Protein AF-A0AAJ0BQE2-F1 (afdb_monomer_lite)

Structure (mmCIF, N/CA/C/O backbone):
data_AF-A0AAJ0BQE2-F1
#
_entry.id   AF-A0AAJ0BQE2-F1
#
loop_
_atom_site.group_PDB
_atom_site.id
_atom_site.type_symbol
_atom_site.label_atom_id
_atom_site.label_alt_id
_atom_site.label_comp_id
_atom_site.label_asym_id
_atom_site.label_entity_id
_atom_site.label_seq_id
_atom_site.pdbx_PDB_ins_code
_atom_site.Cartn_x
_atom_site.Cartn_y
_atom_site.Cartn_z
_atom_site.occupancy
_atom_site.B_iso_or_equiv
_atom_site.auth_seq_id
_atom_site.auth_comp_id
_atom_site.auth_asym_id
_atom_site.auth_atom_id
_atom_site.pdbx_PDB_model_num
ATOM 1 N N . MET A 1 1 ? -4.011 -5.384 -7.719 1.00 84.12 1 MET A N 1
ATOM 2 C CA . MET A 1 1 ? -2.895 -4.582 -8.274 1.00 84.12 1 MET A CA 1
ATOM 3 C C . MET A 1 1 ? -1.872 -5.427 -9.028 1.00 84.12 1 MET A C 1
ATOM 5 O O . MET A 1 1 ? -1.856 -5.352 -10.242 1.00 84.12 1 MET A O 1
ATOM 9 N N . ALA A 1 2 ? -1.035 -6.240 -8.372 1.00 88.62 2 ALA A N 1
ATOM 10 C CA . ALA A 1 2 ? 0.037 -6.954 -9.083 1.00 88.62 2 ALA A CA 1
ATOM 11 C C . ALA A 1 2 ? -0.474 -7.941 -10.149 1.00 88.62 2 ALA A C 1
ATOM 13 O O . ALA A 1 2 ? 0.064 -7.960 -11.249 1.00 88.62 2 ALA A O 1
ATOM 14 N N . ALA A 1 3 ? -1.563 -8.663 -9.860 1.00 87.50 3 ALA A N 1
ATOM 15 C CA . ALA A 1 3 ? -2.236 -9.521 -10.839 1.00 87.50 3 ALA A CA 1
ATOM 16 C C . ALA A 1 3 ? -2.689 -8.744 -12.091 1.00 87.50 3 ALA A C 1
ATOM 18 O O . ALA A 1 3 ? -2.410 -9.166 -13.206 1.00 87.50 3 ALA A O 1
ATOM 19 N N . HIS A 1 4 ? -3.291 -7.565 -11.904 1.00 88.88 4 HIS A N 1
ATOM 20 C CA . HIS A 1 4 ? -3.712 -6.687 -13.002 1.00 88.88 4 HIS A CA 1
ATOM 21 C C . HIS A 1 4 ? -2.527 -6.179 -13.839 1.00 88.88 4 HIS A C 1
ATOM 23 O O . HIS A 1 4 ? -2.605 -6.098 -15.057 1.00 88.88 4 HIS A O 1
ATOM 29 N N . LEU A 1 5 ? -1.385 -5.919 -13.196 1.00 88.69 5 LEU A N 1
ATOM 30 C CA . LEU A 1 5 ? -0.138 -5.552 -13.875 1.00 88.69 5 LEU A CA 1
ATOM 31 C C . LEU A 1 5 ? 0.622 -6.759 -14.456 1.00 88.69 5 LEU A C 1
ATOM 33 O O . LEU A 1 5 ? 1.740 -6.581 -14.934 1.00 88.69 5 LEU A O 1
ATOM 37 N N . ARG A 1 6 ? 0.076 -7.984 -14.367 1.00 90.75 6 ARG A N 1
ATOM 38 C CA . ARG A 1 6 ? 0.768 -9.246 -14.703 1.00 90.75 6 ARG A CA 1
ATOM 39 C C . ARG A 1 6 ? 2.172 -9.329 -14.082 1.00 90.75 6 ARG A C 1
ATOM 41 O O . ARG A 1 6 ? 3.138 -9.726 -14.724 1.00 90.75 6 ARG A O 1
ATOM 48 N N . SER A 1 7 ? 2.287 -8.919 -12.818 1.00 92.25 7 SER A N 1
ATOM 49 C CA . SER A 1 7 ? 3.556 -8.799 -12.095 1.00 92.25 7 SER A CA 1
ATOM 50 C C . SER A 1 7 ? 3.491 -9.397 -10.683 1.00 92.25 7 SER A C 1
ATOM 52 O O . SER A 1 7 ? 2.451 -9.858 -10.213 1.00 92.25 7 SER A O 1
ATOM 54 N N . SER A 1 8 ? 4.624 -9.383 -9.975 1.00 92.12 8 SER A N 1
ATOM 55 C CA . SER A 1 8 ? 4.754 -9.925 -8.620 1.00 92.12 8 SER A CA 1
ATOM 56 C C . SER A 1 8 ? 4.340 -8.904 -7.547 1.00 92.12 8 SER A C 1
ATOM 58 O O . SER A 1 8 ? 4.845 -7.777 -7.552 1.00 92.12 8 SER A O 1
ATOM 60 N N . PRO A 1 9 ? 3.514 -9.283 -6.548 1.00 88.94 9 PRO A N 1
ATOM 61 C CA . PRO A 1 9 ? 3.157 -8.414 -5.421 1.00 88.94 9 PRO A CA 1
ATOM 62 C C . PRO A 1 9 ? 4.366 -7.838 -4.678 1.00 88.94 9 PRO A C 1
ATOM 64 O O . PRO A 1 9 ? 4.360 -6.672 -4.280 1.00 88.94 9 PRO A O 1
ATOM 67 N N . ARG A 1 10 ? 5.432 -8.636 -4.528 1.00 88.38 10 ARG A N 1
ATOM 68 C CA . ARG A 1 10 ? 6.673 -8.199 -3.872 1.00 88.38 10 ARG A CA 1
ATOM 69 C C . ARG A 1 10 ? 7.427 -7.180 -4.723 1.00 88.38 10 ARG A C 1
ATOM 71 O O . ARG A 1 10 ? 7.951 -6.214 -4.175 1.00 88.38 10 ARG A O 1
ATOM 78 N N . ALA A 1 11 ? 7.455 -7.367 -6.044 1.00 90.75 11 ALA A N 1
ATOM 79 C CA . ALA A 1 11 ? 8.072 -6.416 -6.967 1.00 90.75 11 ALA A CA 1
ATOM 80 C C . ALA A 1 11 ? 7.339 -5.067 -6.936 1.00 90.75 11 ALA A C 1
ATOM 82 O O . ALA A 1 11 ? 7.970 -4.033 -6.722 1.00 90.75 11 ALA A O 1
ATOM 83 N N . VAL A 1 12 ? 6.006 -5.086 -7.023 1.00 90.00 12 VAL A N 1
ATOM 84 C CA . VAL A 1 12 ? 5.172 -3.877 -6.933 1.00 90.00 12 VAL A CA 1
ATOM 85 C C . VAL A 1 12 ? 5.390 -3.156 -5.598 1.00 90.00 12 VAL A C 1
ATOM 87 O O . VAL A 1 12 ? 5.686 -1.964 -5.584 1.00 90.00 12 VAL A O 1
ATOM 90 N N . GLY A 1 13 ? 5.343 -3.874 -4.471 1.00 88.31 13 GLY A N 1
ATOM 91 C CA . GLY A 1 13 ? 5.613 -3.285 -3.154 1.00 88.31 13 GLY A CA 1
ATOM 92 C C . GLY A 1 13 ? 7.022 -2.688 -3.031 1.00 88.31 13 GLY A C 1
ATOM 93 O O . GLY A 1 13 ? 7.197 -1.632 -2.421 1.00 88.31 13 GLY A O 1
ATOM 94 N N . ASN A 1 14 ? 8.027 -3.321 -3.647 1.00 88.31 14 ASN A N 1
ATOM 95 C CA . ASN A 1 14 ? 9.403 -2.823 -3.672 1.00 88.31 14 ASN A CA 1
ATOM 96 C C . ASN A 1 14 ? 9.560 -1.518 -4.457 1.00 88.31 14 ASN A C 1
ATOM 98 O O . ASN A 1 14 ? 10.304 -0.644 -4.012 1.00 88.31 14 ASN A O 1
ATOM 102 N N . VAL A 1 15 ? 8.869 -1.378 -5.588 1.00 89.50 15 VAL A N 1
ATOM 103 C CA . VAL A 1 15 ? 8.885 -0.146 -6.386 1.00 89.50 15 VAL A CA 1
ATOM 104 C C . VAL A 1 15 ? 8.148 0.969 -5.649 1.00 89.50 15 VAL A C 1
ATOM 106 O O . VAL A 1 15 ? 8.706 2.045 -5.448 1.00 89.50 15 VAL A O 1
ATOM 109 N N . LEU A 1 16 ? 6.939 0.696 -5.151 1.00 89.12 16 LEU A N 1
ATOM 110 C CA . LEU A 1 16 ? 6.106 1.701 -4.485 1.00 89.12 16 LEU A CA 1
ATOM 111 C C . LEU A 1 16 ? 6.767 2.298 -3.242 1.00 89.12 16 LEU A C 1
ATOM 113 O O . LEU A 1 16 ? 6.674 3.505 -3.018 1.00 89.12 16 LEU A O 1
ATOM 117 N N . ARG A 1 17 ? 7.484 1.489 -2.448 1.00 85.81 17 ARG A N 1
ATOM 118 C CA . ARG A 1 17 ? 8.216 2.026 -1.292 1.00 85.81 17 ARG A CA 1
ATOM 119 C C . ARG A 1 17 ? 9.381 2.924 -1.706 1.00 85.81 17 ARG A C 1
ATOM 121 O O . ARG A 1 17 ? 9.752 3.777 -0.918 1.00 85.81 17 ARG A O 1
ATOM 128 N N . ARG A 1 18 ? 9.971 2.744 -2.890 1.00 86.06 18 ARG A N 1
ATOM 129 C CA . ARG A 1 18 ? 11.121 3.526 -3.386 1.00 86.06 18 ARG A CA 1
ATOM 130 C C . ARG A 1 18 ? 10.711 4.716 -4.257 1.00 86.06 18 ARG A C 1
ATOM 132 O O . ARG A 1 18 ? 11.574 5.322 -4.876 1.00 86.06 18 ARG A O 1
ATOM 139 N N . ASN A 1 19 ? 9.422 5.041 -4.313 1.00 86.50 19 ASN A N 1
ATOM 140 C CA . ASN A 1 19 ? 8.915 6.143 -5.119 1.00 86.50 19 ASN A CA 1
ATOM 141 C C . ASN A 1 19 ? 9.532 7.496 -4.682 1.00 86.50 19 ASN A C 1
ATOM 143 O O . ASN A 1 19 ? 9.268 7.922 -3.554 1.00 86.50 19 ASN A O 1
ATOM 147 N N . PRO A 1 20 ? 10.309 8.182 -5.545 1.00 85.31 20 PRO A N 1
ATOM 148 C CA . PRO A 1 20 ? 10.917 9.474 -5.220 1.00 85.31 20 PRO A CA 1
ATOM 149 C C . PRO A 1 20 ? 9.909 10.633 -5.252 1.00 85.31 20 PRO A C 1
ATOM 151 O O . PRO A 1 20 ? 10.156 11.670 -4.650 1.00 85.31 20 PRO A O 1
ATOM 154 N N . PHE A 1 21 ? 8.755 10.451 -5.901 1.00 84.19 21 PHE A N 1
ATOM 155 C CA . PHE A 1 21 ? 7.714 11.473 -6.056 1.00 84.19 21 PHE A CA 1
ATOM 156 C C . PHE A 1 21 ? 6.615 11.372 -4.986 1.00 84.19 21 PHE A C 1
ATOM 158 O O . PHE A 1 21 ? 5.476 11.781 -5.211 1.00 84.19 21 PHE A O 1
ATOM 165 N N . ALA A 1 22 ? 6.913 10.768 -3.834 1.00 82.88 22 ALA A N 1
ATOM 166 C CA . ALA A 1 22 ? 5.992 10.748 -2.702 1.00 82.88 22 ALA A CA 1
ATOM 167 C C . ALA A 1 22 ? 5.966 12.136 -2.023 1.00 82.88 22 ALA A C 1
ATOM 169 O O . ALA A 1 22 ? 7.041 12.671 -1.754 1.00 82.88 22 ALA A O 1
ATOM 170 N N . PRO A 1 23 ? 4.795 12.706 -1.673 1.00 80.81 23 PRO A N 1
ATOM 171 C CA . PRO A 1 23 ? 3.455 12.106 -1.686 1.00 80.81 23 PRO A CA 1
ATOM 172 C C . PRO A 1 23 ? 2.620 12.379 -2.953 1.00 80.81 23 PRO A 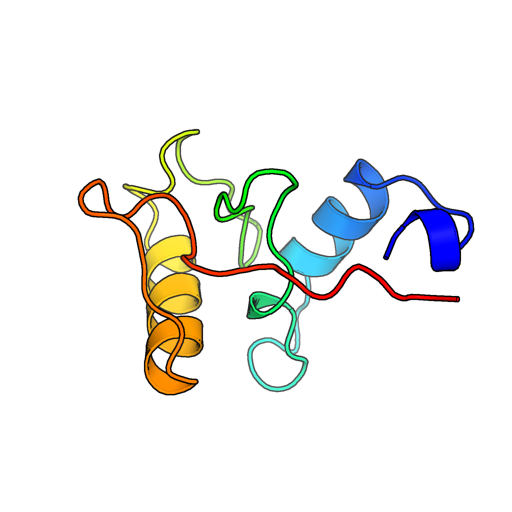C 1
ATOM 174 O O . PRO A 1 23 ? 1.519 11.844 -3.055 1.00 80.81 23 PRO A O 1
ATOM 177 N N . THR A 1 24 ? 3.112 13.180 -3.906 1.00 87.00 24 THR A N 1
ATOM 178 C CA . THR A 1 24 ? 2.374 13.5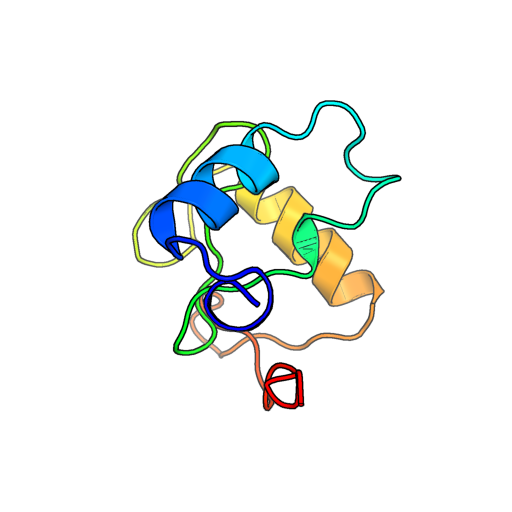74 -5.124 1.00 87.00 24 THR A CA 1
ATOM 179 C C . THR A 1 24 ? 1.852 12.370 -5.908 1.00 87.00 24 THR A C 1
ATOM 181 O O . THR A 1 24 ? 0.698 12.344 -6.327 1.00 87.00 24 THR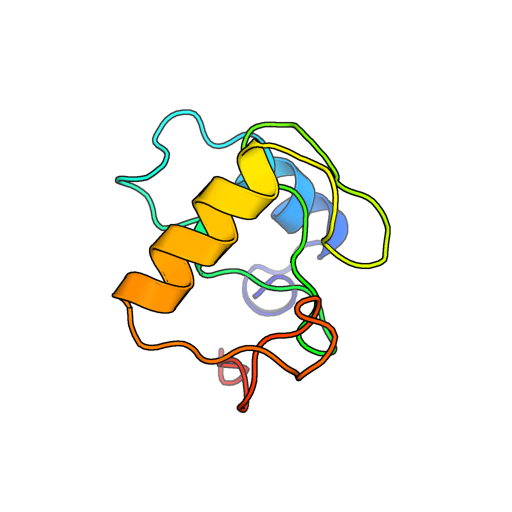 A O 1
ATOM 184 N N . VAL A 1 25 ? 2.682 11.336 -6.068 1.00 87.19 25 VAL A N 1
ATOM 185 C CA . VAL A 1 25 ? 2.230 10.024 -6.543 1.00 87.19 25 VAL A CA 1
ATOM 186 C C . VAL A 1 25 ? 1.755 9.212 -5.327 1.00 87.19 25 VAL A C 1
ATOM 188 O O . VAL A 1 25 ? 2.572 8.953 -4.435 1.00 87.19 25 VAL A O 1
ATOM 191 N N . PRO A 1 26 ? 0.484 8.756 -5.285 1.00 88.00 26 PRO A N 1
ATOM 192 C CA . PRO A 1 26 ? -0.167 8.244 -4.074 1.00 88.00 26 PRO A CA 1
ATOM 193 C C . PRO A 1 26 ? 0.240 6.801 -3.722 1.00 88.00 26 PRO A C 1
ATOM 195 O O . PRO A 1 26 ? -0.587 5.896 -3.597 1.00 88.00 26 PRO A O 1
ATOM 198 N N . CYS A 1 27 ? 1.537 6.548 -3.541 1.00 88.50 27 CYS A N 1
ATOM 199 C CA . CYS A 1 27 ? 2.050 5.231 -3.161 1.00 88.50 27 CYS A CA 1
ATOM 200 C C . CYS A 1 27 ? 1.662 4.822 -1.725 1.00 88.50 27 CYS A C 1
ATOM 202 O O . CYS A 1 27 ? 1.711 3.635 -1.391 1.00 88.50 27 CYS A O 1
ATOM 204 N N . HIS A 1 28 ? 1.228 5.769 -0.880 1.00 90.12 28 HIS A N 1
ATOM 205 C CA . HIS A 1 28 ? 0.685 5.502 0.458 1.00 90.12 28 HIS A CA 1
ATOM 206 C C . HIS A 1 28 ? -0.676 4.797 0.431 1.00 90.12 28 HIS A C 1
ATOM 208 O O . HIS A 1 28 ? -0.993 4.103 1.394 1.00 90.12 28 HIS A O 1
ATOM 214 N N . ARG A 1 29 ? -1.439 4.892 -0.668 1.00 91.06 29 ARG A N 1
ATOM 215 C CA . ARG A 1 29 ? -2.756 4.239 -0.811 1.00 91.06 29 ARG A CA 1
ATOM 216 C C . ARG A 1 29 ? -2.689 2.724 -0.963 1.00 91.06 29 ARG A C 1
ATOM 218 O O . ARG A 1 29 ? -3.687 2.033 -0.778 1.00 91.06 29 ARG A O 1
ATOM 225 N N . VAL A 1 30 ? -1.517 2.183 -1.289 1.00 89.88 30 VAL A N 1
ATOM 226 C CA . VAL A 1 30 ? -1.342 0.739 -1.444 1.00 89.88 30 VAL A CA 1
ATOM 227 C C . VAL A 1 30 ? -1.006 0.107 -0.095 1.00 89.88 30 VAL A C 1
ATOM 229 O O . VAL A 1 30 ? 0.022 0.399 0.530 1.00 89.88 30 VAL A O 1
ATOM 232 N N . VAL A 1 31 ? -1.875 -0.800 0.339 1.00 88.75 31 VAL A N 1
ATOM 233 C CA . VAL A 1 31 ? -1.742 -1.590 1.569 1.00 88.75 31 VAL A CA 1
ATOM 234 C C . VAL A 1 31 ? -1.500 -3.061 1.245 1.00 88.75 31 VAL A C 1
ATOM 236 O O . VAL A 1 31 ? -1.755 -3.520 0.131 1.00 88.75 31 VAL A O 1
ATOM 239 N N . ALA A 1 32 ? -0.955 -3.803 2.207 1.00 86.38 32 ALA A N 1
ATOM 240 C CA . ALA A 1 32 ? -0.755 -5.235 2.053 1.00 86.38 32 ALA A CA 1
ATOM 241 C C . ALA A 1 32 ? -2.086 -5.991 2.178 1.00 86.38 32 ALA A C 1
ATOM 243 O O . ALA A 1 32 ? -3.055 -5.507 2.771 1.00 86.38 32 ALA A O 1
ATOM 244 N N . THR A 1 33 ? -2.114 -7.217 1.656 1.00 83.00 33 THR A N 1
ATOM 245 C CA . THR A 1 33 ? -3.233 -8.141 1.861 1.00 83.00 33 THR A CA 1
ATOM 246 C C . THR A 1 33 ? -3.482 -8.329 3.362 1.00 83.00 33 THR A C 1
ATOM 248 O O . THR A 1 33 ? -2.536 -8.515 4.127 1.00 83.00 33 THR A O 1
ATOM 251 N N . GLY A 1 34 ? -4.743 -8.241 3.796 1.00 80.94 34 GLY A N 1
ATOM 252 C CA . GLY A 1 34 ? -5.116 -8.254 5.219 1.00 80.94 34 GLY A CA 1
ATOM 253 C C . GLY A 1 34 ? -5.128 -6.877 5.897 1.00 80.94 34 GLY A C 1
ATOM 254 O O . GLY A 1 34 ? -5.278 -6.802 7.114 1.00 80.94 34 GLY A O 1
ATOM 255 N N . GLY A 1 35 ? -4.964 -5.793 5.128 1.00 85.56 35 GLY A N 1
ATOM 256 C CA . GLY A 1 35 ? -5.104 -4.415 5.609 1.00 85.56 35 GLY A CA 1
ATOM 257 C C . GLY A 1 35 ? -3.869 -3.860 6.321 1.00 85.56 35 GLY A C 1
ATOM 258 O O . GLY A 1 35 ? -3.911 -2.752 6.842 1.00 85.56 35 GLY A O 1
ATOM 259 N N . LEU A 1 36 ? -2.757 -4.595 6.354 1.00 86.12 36 LEU A N 1
ATOM 260 C CA . LEU A 1 36 ? -1.530 -4.150 7.015 1.00 86.12 36 LEU A CA 1
ATOM 261 C C . LEU A 1 36 ? -0.836 -3.023 6.236 1.00 86.12 36 LEU A C 1
ATOM 263 O O . LEU A 1 36 ? -0.774 -3.026 5.000 1.00 86.12 36 LEU A O 1
ATOM 267 N N . LEU A 1 37 ? -0.235 -2.082 6.964 1.00 85.00 37 LEU A N 1
ATOM 268 C CA . LEU A 1 37 ? 0.622 -1.063 6.362 1.00 85.00 37 LEU A CA 1
ATOM 269 C C . LEU A 1 37 ? 1.956 -1.673 5.907 1.00 85.00 37 LEU A C 1
ATOM 271 O O . LEU A 1 37 ? 2.809 -2.032 6.712 1.00 85.00 37 LEU A O 1
ATOM 275 N N . GLY A 1 38 ? 2.149 -1.758 4.590 1.00 82.06 38 GLY A N 1
ATOM 276 C CA . GLY A 1 38 ? 3.445 -2.094 3.995 1.00 82.06 38 GLY A CA 1
ATOM 277 C C . GLY A 1 38 ? 4.441 -0.928 4.035 1.00 82.06 38 GLY A C 1
ATOM 278 O O . GLY A 1 38 ? 4.069 0.202 4.352 1.00 82.06 38 GLY A O 1
ATOM 279 N N . GLY A 1 39 ? 5.691 -1.198 3.641 1.00 82.88 39 GLY A N 1
ATOM 280 C CA . GLY A 1 39 ? 6.794 -0.226 3.653 1.00 82.88 39 GLY A CA 1
ATOM 281 C C . GLY A 1 39 ? 6.522 1.088 2.905 1.00 82.88 39 GLY A C 1
ATOM 282 O O . GLY A 1 39 ? 5.737 1.135 1.955 1.00 82.88 39 GLY A O 1
ATOM 283 N N . PHE A 1 40 ? 7.206 2.152 3.332 1.00 84.44 40 PHE A N 1
ATOM 284 C CA . PHE A 1 40 ? 7.083 3.512 2.799 1.00 84.44 40 PHE A CA 1
ATOM 285 C C . PHE A 1 40 ? 8.437 4.230 2.807 1.00 84.44 40 PHE A C 1
ATOM 287 O O . PHE A 1 40 ? 9.211 4.063 3.756 1.00 84.44 40 PHE A O 1
ATOM 294 N N . LYS A 1 41 ? 8.722 5.015 1.755 1.00 82.19 41 LYS A N 1
ATOM 295 C CA . LYS A 1 41 ? 9.985 5.760 1.556 1.00 82.19 41 LYS A CA 1
ATOM 296 C C . LYS A 1 41 ? 11.240 4.928 1.881 1.00 82.19 41 LYS A C 1
ATOM 298 O O . LYS A 1 41 ? 12.057 5.271 2.728 1.00 82.19 41 LYS A O 1
ATOM 303 N N . GLY A 1 42 ? 11.349 3.756 1.262 1.00 77.06 42 GLY A N 1
ATOM 304 C CA . GLY A 1 42 ? 12.481 2.835 1.356 1.00 77.06 42 GLY A CA 1
ATOM 305 C C . GLY A 1 42 ? 12.505 1.978 2.622 1.00 77.06 42 GLY A C 1
ATOM 306 O O . GLY A 1 42 ? 13.073 0.884 2.593 1.00 77.06 42 GLY A O 1
ATOM 307 N N . LYS A 1 43 ? 11.834 2.400 3.698 1.00 78.94 43 LYS A N 1
ATOM 308 C CA . LYS A 1 43 ? 11.831 1.689 4.979 1.00 78.94 43 LYS A CA 1
ATOM 309 C C . LYS A 1 43 ? 10.674 0.700 5.090 1.00 78.94 43 LYS A C 1
ATOM 311 O O . LYS A 1 43 ? 9.561 0.934 4.617 1.00 78.94 43 LYS A O 1
ATOM 316 N N . ILE A 1 44 ? 10.964 -0.431 5.721 1.00 71.25 44 ILE A N 1
ATOM 317 C CA . ILE A 1 44 ? 9.981 -1.423 6.151 1.00 71.25 44 ILE A CA 1
ATOM 318 C C . ILE A 1 44 ? 9.884 -1.250 7.663 1.00 71.25 44 ILE A C 1
ATOM 320 O O . ILE A 1 44 ? 10.904 -1.326 8.343 1.00 71.25 44 ILE A O 1
ATOM 324 N N . GLY A 1 45 ? 8.698 -0.936 8.180 1.00 66.12 45 GLY A N 1
ATOM 325 C CA . GLY A 1 45 ? 8.503 -0.958 9.628 1.00 66.12 45 GLY A CA 1
ATOM 326 C C . GLY A 1 45 ? 8.281 -2.383 10.138 1.00 66.12 45 GLY A C 1
ATOM 327 O O . GLY A 1 45 ? 8.168 -3.313 9.334 1.00 66.12 45 GLY A O 1
ATOM 328 N N . PRO A 1 46 ? 8.2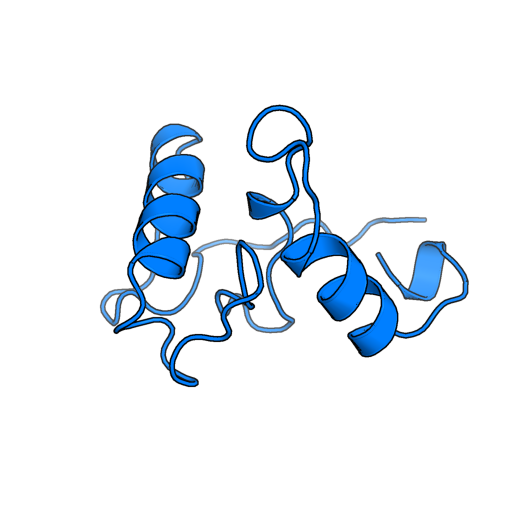13 -2.560 11.464 1.00 62.53 46 PRO A N 1
ATOM 329 C CA . PRO A 1 46 ? 7.885 -3.839 12.084 1.00 62.53 46 PRO A CA 1
ATOM 330 C C . PRO A 1 46 ? 6.599 -4.431 11.501 1.00 62.53 46 PRO A C 1
ATOM 332 O O . PRO A 1 46 ? 5.752 -3.696 10.986 1.00 62.53 46 PRO A O 1
ATOM 335 N N . ARG A 1 47 ? 6.438 -5.760 11.579 1.00 58.38 47 ARG A N 1
ATOM 336 C CA . ARG A 1 47 ? 5.269 -6.474 11.023 1.00 58.38 47 ARG A CA 1
ATOM 337 C C . ARG A 1 47 ? 3.922 -5.931 11.533 1.00 58.38 47 ARG A C 1
ATOM 339 O O . ARG A 1 47 ? 2.915 -6.114 10.856 1.00 58.38 47 ARG A O 1
ATOM 346 N N . ASP A 1 48 ? 3.939 -5.207 12.650 1.00 55.78 48 ASP A N 1
ATOM 347 C CA . ASP A 1 48 ? 2.778 -4.594 13.298 1.00 55.78 48 ASP A CA 1
ATOM 348 C C . ASP A 1 48 ? 2.503 -3.140 12.868 1.00 55.78 48 ASP A C 1
ATOM 350 O O . ASP A 1 48 ? 1.580 -2.502 13.365 1.00 55.78 48 ASP A O 1
ATOM 354 N N . GLY A 1 49 ? 3.280 -2.582 11.932 1.00 55.66 49 GLY A N 1
ATOM 355 C CA . GLY A 1 49 ? 3.060 -1.231 11.399 1.00 55.66 49 GLY A CA 1
ATOM 356 C C . GLY A 1 49 ? 3.379 -0.090 12.378 1.00 55.66 49 GLY A C 1
ATOM 357 O O . GLY A 1 49 ? 3.156 1.078 12.052 1.00 55.66 49 GLY A O 1
ATOM 358 N N . GLU A 1 50 ? 3.909 -0.414 13.555 1.00 55.41 50 GLU A N 1
ATOM 359 C CA . GLU A 1 50 ? 4.306 0.491 14.635 1.00 55.41 50 GLU A CA 1
ATOM 360 C C . GLU A 1 50 ? 5.837 0.577 14.665 1.00 55.41 50 GLU A C 1
ATOM 362 O O . GLU A 1 50 ? 6.498 -0.446 14.789 1.00 55.41 50 GLU A O 1
ATOM 367 N N . GLY A 1 51 ? 6.425 1.770 14.527 1.00 56.59 51 GLY A N 1
ATOM 368 C CA . GLY A 1 51 ? 7.841 1.975 14.886 1.00 56.59 51 GLY A CA 1
ATOM 369 C C . GLY A 1 51 ? 8.760 2.608 13.839 1.00 56.59 51 GLY A C 1
ATOM 370 O O . GLY A 1 51 ? 9.919 2.865 14.141 1.00 56.59 51 GLY A O 1
ATOM 371 N N . CYS A 1 52 ? 8.285 2.931 12.631 1.00 66.56 52 CYS A N 1
ATOM 372 C CA . CYS A 1 52 ? 9.089 3.694 11.666 1.00 66.56 52 CYS A CA 1
ATOM 373 C C . CYS A 1 52 ? 8.446 5.048 11.346 1.00 66.56 52 CYS A C 1
ATOM 375 O O . CYS A 1 52 ? 7.259 5.100 11.029 1.00 66.56 52 CYS A O 1
ATOM 377 N N . LEU A 1 53 ? 9.233 6.133 11.379 1.00 68.19 53 LEU A N 1
ATOM 378 C CA . LEU A 1 53 ? 8.778 7.492 11.044 1.00 68.19 53 LEU A CA 1
ATOM 379 C C . LEU A 1 53 ? 8.056 7.548 9.689 1.00 68.19 53 LEU A C 1
ATOM 381 O O . LEU A 1 53 ? 6.997 8.155 9.582 1.00 68.19 53 LEU A O 1
ATOM 385 N N . THR A 1 54 ? 8.547 6.820 8.685 1.00 78.75 54 THR A N 1
ATOM 386 C CA . THR A 1 54 ? 7.924 6.788 7.353 1.00 78.75 54 THR A CA 1
ATOM 387 C C . THR A 1 54 ? 6.573 6.065 7.348 1.00 78.75 54 THR A C 1
ATOM 389 O O . THR A 1 54 ? 5.670 6.438 6.605 1.00 78.75 54 THR A O 1
ATOM 392 N N . LEU A 1 55 ? 6.375 5.057 8.205 1.00 80.00 55 LEU A N 1
ATOM 393 C CA . LEU A 1 55 ? 5.057 4.435 8.356 1.00 80.00 55 LEU A CA 1
ATOM 394 C C . LEU A 1 55 ? 4.075 5.354 9.086 1.00 80.00 55 LEU A C 1
ATOM 396 O O . LEU A 1 55 ? 2.884 5.309 8.782 1.00 80.00 55 LEU A O 1
ATOM 400 N N . ARG A 1 56 ? 4.557 6.208 10.001 1.00 82.69 56 ARG A N 1
ATOM 401 C CA . ARG A 1 56 ? 3.722 7.240 10.637 1.00 82.69 56 ARG A CA 1
ATOM 402 C C . ARG A 1 56 ? 3.250 8.266 9.608 1.00 82.69 56 ARG A C 1
ATOM 404 O O . ARG A 1 56 ? 2.063 8.560 9.588 1.00 82.69 56 ARG A O 1
ATOM 411 N N . GLU A 1 57 ? 4.132 8.716 8.713 1.00 86.62 57 GLU A N 1
ATOM 412 C CA . GLU A 1 57 ? 3.763 9.593 7.587 1.00 86.62 57 GLU A CA 1
ATOM 413 C C . GLU A 1 57 ?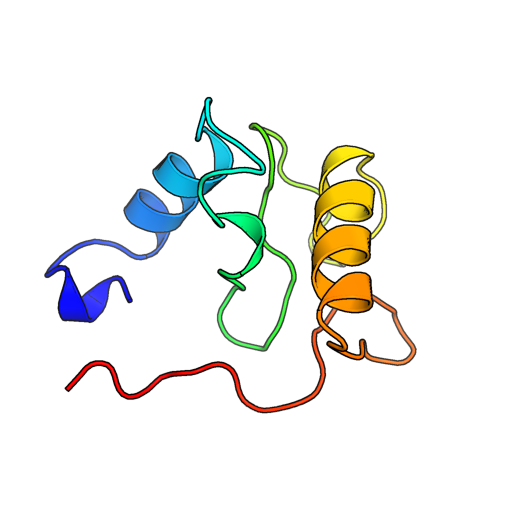 2.698 8.945 6.694 1.00 86.62 57 GLU A C 1
ATOM 415 O O . GLU A 1 57 ? 1.649 9.531 6.447 1.00 86.62 57 GLU A O 1
ATOM 420 N N . LYS A 1 58 ? 2.919 7.694 6.267 1.00 88.25 58 LYS A N 1
ATOM 421 C CA . LYS A 1 58 ? 1.943 6.939 5.465 1.00 88.25 58 LYS A CA 1
ATOM 422 C C . LYS A 1 58 ? 0.587 6.822 6.164 1.00 88.25 58 LYS A C 1
ATOM 424 O O . LYS A 1 58 ? -0.452 6.977 5.528 1.00 88.25 58 LYS A O 1
ATOM 429 N N . ARG A 1 59 ? 0.596 6.533 7.468 1.00 87.56 59 ARG A N 1
ATOM 430 C CA . ARG A 1 59 ? -0.616 6.431 8.288 1.00 87.56 59 ARG A CA 1
ATOM 431 C C . ARG A 1 59 ? -1.334 7.777 8.382 1.00 87.56 59 ARG A C 1
ATOM 433 O O . ARG A 1 59 ? -2.556 7.797 8.311 1.00 87.56 59 ARG A O 1
ATOM 440 N N . MET A 1 60 ? -0.595 8.874 8.531 1.00 88.50 60 MET A N 1
ATOM 441 C CA . MET A 1 60 ? -1.149 10.225 8.595 1.00 88.50 60 MET A CA 1
ATOM 442 C C . MET A 1 60 ? -1.835 10.607 7.281 1.00 88.50 60 MET A C 1
ATOM 444 O O . MET A 1 60 ? -3.005 10.961 7.322 1.00 88.50 60 MET A O 1
ATOM 448 N N . LEU A 1 61 ? -1.181 10.385 6.135 1.00 90.75 61 LEU A N 1
ATOM 449 C CA . LEU A 1 61 ? -1.774 10.633 4.812 1.00 90.75 61 LEU A CA 1
ATOM 450 C C . LEU A 1 61 ? -3.080 9.850 4.608 1.00 90.75 61 LEU A C 1
ATOM 452 O O . LEU A 1 61 ? -4.072 10.388 4.136 1.00 90.75 61 LEU A O 1
ATOM 456 N N . LEU A 1 62 ? -3.110 8.575 5.009 1.00 90.50 62 LEU A N 1
ATOM 457 C CA . LEU A 1 62 ? -4.328 7.762 4.935 1.00 90.50 62 LEU A CA 1
ATOM 458 C C . LEU A 1 62 ? -5.428 8.262 5.888 1.00 90.50 62 LEU A C 1
ATOM 460 O O . LEU A 1 62 ? -6.603 8.218 5.535 1.00 90.50 62 LEU A O 1
ATOM 464 N N . ARG A 1 63 ? -5.071 8.740 7.086 1.00 90.00 63 ARG A N 1
ATOM 465 C CA . ARG A 1 63 ? -6.036 9.319 8.037 1.00 90.00 63 ARG A CA 1
ATOM 466 C C . ARG A 1 63 ? -6.618 10.637 7.539 1.00 90.00 63 ARG A C 1
ATOM 468 O O . ARG A 1 63 ? -7.808 10.856 7.728 1.00 90.00 63 ARG A O 1
ATOM 475 N N . GLU A 1 64 ? -5.806 11.479 6.907 1.00 91.38 64 GLU A N 1
ATOM 476 C CA . GLU A 1 64 ? -6.259 12.715 6.253 1.00 91.38 64 GLU A CA 1
ATOM 477 C C . GLU A 1 64 ? -7.223 12.414 5.099 1.00 91.38 64 GLU A C 1
ATOM 479 O O . GLU A 1 64 ? -8.204 13.127 4.913 1.00 91.38 64 GLU A O 1
ATOM 484 N N . GLU A 1 65 ? -7.022 11.295 4.396 1.00 90.88 65 GLU A N 1
ATOM 485 C CA . GLU A 1 65 ? -7.970 10.760 3.407 1.00 90.88 65 GLU A CA 1
ATOM 486 C C . GLU A 1 65 ? -9.222 10.103 4.038 1.00 90.88 65 GLU A C 1
ATOM 488 O O . GLU A 1 65 ? -10.077 9.584 3.323 1.00 90.88 65 GLU A O 1
ATOM 493 N N . GLY A 1 66 ? -9.357 10.112 5.370 1.00 90.25 66 GLY A N 1
ATOM 494 C CA . GLY A 1 66 ? -10.513 9.574 6.095 1.00 90.25 66 GLY A CA 1
ATOM 495 C C . GLY A 1 66 ? -10.457 8.071 6.393 1.00 90.25 66 GLY A C 1
ATOM 496 O O . GLY A 1 66 ? -11.439 7.501 6.877 1.00 90.25 66 GLY A O 1
ATOM 497 N N . ILE A 1 67 ? -9.323 7.405 6.147 1.00 91.19 67 ILE A N 1
ATOM 498 C CA . ILE A 1 67 ? -9.160 5.971 6.414 1.00 91.19 67 ILE A CA 1
ATOM 499 C C . ILE A 1 67 ? -8.928 5.725 7.907 1.00 91.19 67 ILE A C 1
ATOM 501 O O . ILE A 1 67 ? -7.997 6.249 8.528 1.00 91.19 67 ILE A O 1
ATOM 505 N N . LYS A 1 68 ? -9.771 4.869 8.489 1.00 90.56 68 LYS A N 1
ATOM 506 C CA . LYS A 1 68 ? -9.677 4.452 9.892 1.00 90.56 68 LYS A CA 1
ATOM 507 C C . LYS A 1 68 ? -8.729 3.263 10.048 1.00 90.56 68 LYS A C 1
ATOM 509 O O . LYS A 1 68 ? -8.504 2.501 9.111 1.00 90.56 68 LYS A O 1
ATOM 514 N N . PHE A 1 69 ? -8.192 3.095 11.252 1.00 88.25 69 PHE A N 1
ATOM 515 C CA . PHE A 1 69 ? -7.292 1.998 11.607 1.00 88.25 69 PHE A CA 1
ATOM 516 C C . PHE A 1 69 ? -7.853 1.211 12.792 1.00 88.25 69 PHE A C 1
ATOM 518 O O . PHE A 1 69 ? -8.601 1.768 13.592 1.00 88.25 69 PHE A O 1
ATOM 525 N N . ASP A 1 70 ? -7.497 -0.070 12.884 1.00 86.44 70 ASP A N 1
ATOM 526 C CA . ASP A 1 70 ? -7.852 -0.957 13.998 1.00 86.44 70 ASP A CA 1
ATOM 527 C C . ASP A 1 70 ? -7.340 -0.409 15.347 1.00 86.44 70 ASP A C 1
ATOM 529 O O . ASP A 1 70 ? -6.431 0.423 15.380 1.00 86.44 70 ASP A O 1
ATOM 533 N N . ALA A 1 71 ? -7.881 -0.899 16.465 1.00 76.00 71 ALA A N 1
ATOM 534 C CA . ALA A 1 71 ? -7.506 -0.508 17.824 1.00 76.00 71 ALA A CA 1
ATOM 535 C C . ALA A 1 71 ? -6.006 -0.710 18.105 1.00 76.00 71 ALA A C 1
ATOM 537 O O . ALA A 1 71 ? -5.393 0.084 18.813 1.00 76.00 71 ALA A O 1
ATOM 538 N N . LYS A 1 72 ? -5.387 -1.729 17.487 1.00 73.50 72 LYS A N 1
ATOM 539 C CA . LYS A 1 72 ? -3.931 -1.959 17.532 1.00 73.50 72 LYS A CA 1
ATOM 540 C C . LYS A 1 72 ? -3.125 -1.044 16.596 1.00 73.50 72 LYS A C 1
ATOM 542 O O . LYS A 1 72 ? -1.906 -1.133 16.555 1.00 73.50 72 LYS A O 1
ATOM 547 N N . GLY A 1 73 ? -3.779 -0.215 15.781 1.00 68.62 73 GLY A N 1
ATOM 548 C CA . GLY A 1 73 ? -3.162 0.772 14.886 1.00 68.62 73 GLY A CA 1
ATOM 549 C C . GLY A 1 73 ? -2.476 0.217 13.629 1.00 68.62 73 GLY A C 1
ATOM 550 O O . GLY A 1 73 ? -2.145 0.991 12.732 1.00 68.62 73 GLY A O 1
ATOM 551 N N . GLY A 1 74 ? -2.279 -1.101 13.530 1.00 74.44 74 GLY A N 1
ATOM 552 C CA . GLY A 1 74 ? -1.498 -1.732 12.458 1.00 74.44 74 GLY A CA 1
ATOM 553 C C . GLY A 1 74 ? -2.247 -2.022 11.151 1.00 74.44 74 GLY A C 1
ATOM 554 O O . GLY A 1 74 ? -1.606 -2.283 10.129 1.00 74.44 74 GLY A O 1
ATOM 555 N N . ARG A 1 75 ? -3.587 -1.991 11.155 1.00 84.31 75 ARG A N 1
ATOM 556 C CA . ARG A 1 75 ? -4.422 -2.375 10.001 1.00 84.31 75 ARG A CA 1
ATOM 557 C C . ARG A 1 75 ? -5.419 -1.291 9.628 1.00 84.31 75 ARG A C 1
A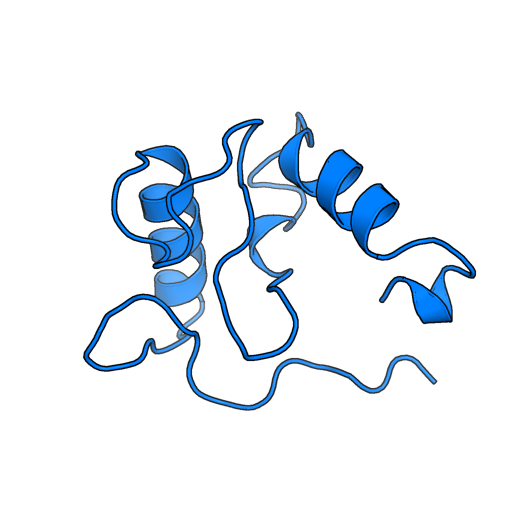TOM 559 O O . ARG A 1 75 ? -6.008 -0.691 10.521 1.00 84.31 75 ARG A O 1
ATOM 566 N N . VAL A 1 76 ? -5.620 -1.068 8.331 1.00 89.38 76 VAL A N 1
ATOM 567 C CA . VAL A 1 76 ? -6.717 -0.233 7.826 1.00 89.38 76 VAL A CA 1
ATOM 568 C C . VAL A 1 76 ? -8.053 -0.942 8.037 1.00 89.38 76 VAL A C 1
ATOM 570 O O . VAL A 1 76 ? -8.154 -2.156 7.856 1.00 89.38 76 VAL A O 1
ATOM 573 N N . LEU A 1 77 ? -9.069 -0.180 8.432 1.00 86.94 77 LEU A N 1
ATOM 574 C CA . LEU A 1 77 ? -10.447 -0.649 8.535 1.00 86.94 77 LEU A CA 1
ATOM 575 C C . LEU A 1 77 ? -11.167 -0.451 7.199 1.00 86.94 77 LEU A C 1
ATOM 577 O O . LEU A 1 77 ? -10.961 0.551 6.515 1.00 86.94 77 LEU A O 1
ATOM 581 N N . GLY A 1 78 ? -12.040 -1.399 6.862 1.00 83.56 78 GLY A N 1
ATOM 582 C CA . GLY A 1 78 ? -12.763 -1.440 5.591 1.00 83.56 78 GLY A CA 1
ATOM 583 C C . GLY A 1 78 ? -12.114 -2.365 4.562 1.00 83.56 78 GLY A C 1
ATOM 584 O O . GLY A 1 78 ? -11.119 -3.037 4.837 1.00 83.56 78 GLY A O 1
ATOM 585 N N . THR A 1 79 ? -12.706 -2.415 3.371 1.00 82.44 79 THR A N 1
ATOM 586 C CA . THR A 1 79 ? -12.271 -3.302 2.286 1.00 82.44 79 THR A CA 1
ATOM 587 C C . THR A 1 79 ? -11.432 -2.510 1.284 1.00 82.44 79 THR A C 1
ATOM 589 O O . THR A 1 79 ? -11.977 -1.633 0.610 1.00 82.44 79 THR A O 1
ATOM 592 N N . PRO A 1 80 ? -10.119 -2.786 1.150 1.00 83.69 80 PRO A N 1
ATOM 593 C CA . PRO A 1 80 ? -9.313 -2.182 0.097 1.00 83.69 80 PRO A CA 1
ATOM 594 C C . PRO A 1 80 ? -9.860 -2.551 -1.283 1.00 83.69 80 PRO A C 1
ATOM 596 O O . PRO A 1 80 ? -10.329 -3.671 -1.492 1.00 83.69 80 PRO A O 1
ATOM 599 N N . PHE A 1 81 ? -9.750 -1.633 -2.241 1.00 85.69 81 PHE A N 1
ATOM 600 C CA . PHE A 1 81 ? -10.165 -1.894 -3.615 1.00 85.69 81 PHE A CA 1
ATOM 601 C C . PHE A 1 81 ? -9.430 -3.115 -4.197 1.00 85.69 81 PHE A C 1
ATOM 603 O O . PHE A 1 81 ? -8.199 -3.142 -4.285 1.00 85.69 81 PHE A O 1
ATOM 610 N N . ALA A 1 82 ? -10.203 -4.120 -4.611 1.00 79.00 82 ALA A N 1
ATOM 611 C CA . ALA A 1 82 ? -9.705 -5.359 -5.208 1.00 79.00 82 ALA A CA 1
ATOM 612 C C . ALA A 1 82 ? -10.187 -5.578 -6.655 1.00 79.00 82 ALA A C 1
ATOM 614 O O . ALA A 1 82 ? -9.662 -6.455 -7.336 1.00 79.00 82 ALA A O 1
ATOM 615 N N . GLY A 1 83 ? -11.136 -4.769 -7.138 1.00 77.25 83 GLY A N 1
ATOM 616 C CA . GLY A 1 83 ? -11.826 -4.937 -8.421 1.00 77.25 83 GLY A CA 1
ATOM 617 C C . GLY A 1 83 ? -11.063 -4.416 -9.638 1.00 77.25 83 GLY A C 1
ATOM 618 O O . GLY A 1 83 ? -11.649 -3.732 -10.467 1.00 77.25 83 GLY A O 1
ATOM 619 N N . PHE A 1 84 ? -9.764 -4.701 -9.744 1.00 73.44 84 PHE A N 1
ATOM 620 C CA . PHE A 1 84 ? -9.030 -4.477 -10.992 1.00 73.44 84 PHE A CA 1
ATOM 621 C C . PHE A 1 84 ? -9.424 -5.577 -11.989 1.00 73.44 84 PHE A C 1
ATOM 623 O O . PHE A 1 84 ? -8.692 -6.559 -12.125 1.00 73.44 84 PHE A O 1
ATOM 630 N N . VAL A 1 85 ? -10.618 -5.452 -12.571 1.00 62.94 85 VAL A N 1
ATOM 631 C CA . VAL A 1 85 ? -11.112 -6.329 -13.645 1.00 62.94 85 VAL A CA 1
ATOM 632 C C . VAL A 1 85 ? -10.342 -6.063 -14.932 1.00 62.94 85 VAL A C 1
ATOM 634 O O . VAL A 1 85 ? -9.992 -4.884 -15.170 1.00 62.94 85 VAL A O 1
#

Foldseek 3Di:
DQVLVVHDPVVLLQVLQCDPPPPVPPSLLDDDPVQFRAHHVNDGDPSQLPDDPRSVVSLVVCVVVVWDADPSRGGTPDDRDDPSD

InterPro domains:
  IPR001497 Methylated-DNA-[protein]-cysteine S-methyltransferase, active site [PS00374] (25-31)
  IPR014048 Methylated-DNA-[protein]-cysteine S-methyltransferase, DNA binding [PF01035] (4-67)
  IPR014048 Methylated-DNA-[protein]-cysteine S-methyltransferase, DNA binding [cd06445] (2-66)
  IPR036217 Methylated DNA-protein cysteine methyltransferase, DNA binding domain [SSF46767] (3-68)
  IPR036388 Winged helix-like DNA-binding domain superfamily [G3DSA:1.10.10.10] (1-74)

pLDDT: mean 82.51, std 9.46, range [55.41, 92.25]

Organism: NCBI:txid438768

Radius of gyration: 12.28 Å; chains: 1; bounding box: 25×24×32 Å

Secondary structure (DSSP, 8-state):
-TTTTTS-HHHHHHHHHT-TTTTTS-GGG---TTSB---BTTB---TTS-S-HHHHHHHHHHHHTT--B-TTSSBB-S-------

Sequence (85 aa):
MAAHLRSSPRAVGNVLRRNPFAPTVPCHRVVATGGLLGGFKGKIGPRDGEGCLTLREKRMLLREEGIKFDAKGGRVLGTPFAGFV